Protein AF-A0A7J9FZR7-F1 (afdb_monomer_lite)

InterPro domains:
  IPR001806 Small GTPase [PF00071] (22-46)
  IPR027417 P-loop containing nucleoside triphosphate hydrolase [G3DSA:3.40.50.300] (11-49)
  IPR027417 P-loop containing nucleoside triphosphate hydrolase [SSF52540] (16-47)

Structure (mmCIF, N/CA/C/O backbone):
data_AF-A0A7J9FZR7-F1
#
_entry.id   AF-A0A7J9FZR7-F1
#
loop_
_atom_site.group_PDB
_atom_site.id
_atom_site.type_symbol
_atom_site.label_atom_id
_atom_site.label_alt_id
_atom_site.label_comp_id
_atom_site.label_asym_id
_atom_site.label_entity_id
_atom_site.label_seq_id
_atom_site.pdbx_PDB_ins_code
_atom_site.Cartn_x
_atom_site.Cartn_y
_atom_site.Cartn_z
_atom_site.occupancy
_atom_site.B_iso_or_equiv
_atom_site.auth_seq_id
_atom_site.auth_comp_id
_atom_site.auth_asym_id
_a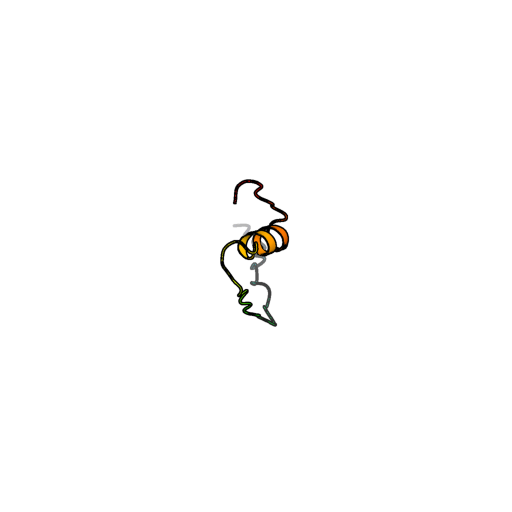tom_site.auth_atom_id
_atom_site.pdbx_PDB_model_num
ATOM 1 N N . MET A 1 1 ? 0.480 13.521 59.364 1.00 48.62 1 MET A N 1
ATOM 2 C CA . MET A 1 1 ? -0.743 13.345 58.554 1.00 48.62 1 MET A CA 1
ATOM 3 C C . MET A 1 1 ? -0.293 13.296 57.106 1.00 48.62 1 MET A C 1
ATOM 5 O O . MET A 1 1 ? 0.079 14.326 56.564 1.00 48.62 1 MET A O 1
ATOM 9 N N . ASN A 1 2 ? -0.174 12.089 56.549 1.00 47.56 2 ASN A N 1
ATOM 10 C CA . ASN A 1 2 ? 0.271 11.887 55.171 1.00 47.56 2 ASN A CA 1
ATOM 11 C C . ASN A 1 2 ? -0.870 12.291 54.235 1.00 47.56 2 ASN A C 1
ATOM 13 O O . ASN A 1 2 ? -1.916 11.647 54.230 1.00 47.56 2 ASN A O 1
ATOM 17 N N . GLY A 1 3 ? -0.680 13.380 53.494 1.00 52.31 3 GLY A N 1
ATOM 18 C CA . GLY A 1 3 ? -1.573 13.780 52.416 1.00 52.31 3 GLY A CA 1
ATOM 19 C C . GLY A 1 3 ? -1.309 12.912 51.192 1.00 52.31 3 GLY A C 1
ATOM 20 O O . GLY A 1 3 ? -0.419 13.216 50.405 1.00 52.31 3 GLY A O 1
ATOM 21 N N . GLY A 1 4 ? -2.058 11.819 51.060 1.00 54.22 4 GLY A N 1
ATOM 22 C CA . GLY A 1 4 ? -2.152 11.059 49.817 1.00 54.22 4 GLY A CA 1
ATOM 23 C C . GLY A 1 4 ? -3.055 11.803 48.840 1.00 54.22 4 GLY A C 1
ATOM 24 O O . GLY A 1 4 ? -4.275 11.698 48.928 1.00 54.22 4 GLY A O 1
ATOM 25 N N . GLY A 1 5 ? -2.456 12.589 47.945 1.00 58.25 5 GLY A N 1
ATOM 26 C CA . GLY A 1 5 ? -3.134 13.121 46.767 1.00 58.25 5 GLY A CA 1
ATOM 27 C C . GLY A 1 5 ? -3.201 12.026 45.711 1.00 58.25 5 GLY A C 1
ATOM 28 O O . GLY A 1 5 ? -2.171 11.605 45.195 1.00 58.25 5 GLY A O 1
ATOM 29 N N . VAL A 1 6 ? -4.412 11.540 45.459 1.00 61.84 6 VAL A N 1
ATOM 30 C CA . VAL A 1 6 ? -4.752 10.518 44.467 1.00 61.84 6 VAL A CA 1
ATOM 31 C C . VAL A 1 6 ? -4.266 10.978 43.091 1.00 61.84 6 VAL A C 1
ATOM 33 O O . VAL A 1 6 ? -4.682 12.030 42.606 1.00 61.84 6 VAL A O 1
ATOM 36 N N . GLY A 1 7 ? -3.346 10.220 42.492 1.00 58.44 7 GLY A N 1
ATOM 37 C CA . GLY A 1 7 ? -2.944 10.413 41.104 1.00 58.44 7 GLY A CA 1
ATOM 38 C C . GLY A 1 7 ? -4.125 10.093 40.196 1.00 58.44 7 GLY A C 1
ATOM 39 O O . GLY A 1 7 ? -4.744 9.041 40.335 1.00 58.44 7 GLY A O 1
ATOM 40 N N . ASN A 1 8 ? -4.454 11.009 39.288 1.00 62.16 8 ASN A N 1
ATOM 41 C CA . ASN A 1 8 ? -5.353 10.712 38.181 1.00 62.16 8 ASN A CA 1
ATOM 42 C C . ASN A 1 8 ? -4.605 9.781 37.222 1.00 62.16 8 ASN A C 1
ATOM 44 O O . ASN A 1 8 ? -3.887 10.233 36.333 1.00 62.16 8 ASN A O 1
ATOM 48 N N . GLU A 1 9 ? -4.720 8.479 37.453 1.00 63.00 9 GLU A N 1
ATOM 49 C CA . GLU A 1 9 ? -4.393 7.459 36.466 1.00 63.00 9 GLU A CA 1
ATOM 50 C C . GLU A 1 9 ? -5.547 7.442 35.457 1.00 63.00 9 GLU A C 1
ATOM 52 O O . GLU A 1 9 ? -6.476 6.644 35.556 1.00 63.00 9 GLU A O 1
ATOM 57 N N . GLU A 1 10 ? -5.535 8.385 34.510 1.00 64.44 10 GLU A N 1
ATOM 58 C CA . GLU A 1 10 ? -6.267 8.203 33.256 1.00 64.44 10 GLU A CA 1
ATOM 59 C C . GLU A 1 10 ? -5.612 7.014 32.550 1.00 64.44 10 GLU A C 1
ATOM 61 O O . GLU A 1 10 ? -4.614 7.137 31.838 1.00 64.44 10 GLU A O 1
ATOM 66 N N . GLU A 1 11 ? -6.132 5.827 32.853 1.00 65.81 11 GLU A N 1
ATOM 67 C CA . GLU A 1 11 ? -5.845 4.600 32.136 1.00 65.81 11 GLU A CA 1
ATOM 68 C C . GLU A 1 11 ? -6.078 4.891 30.653 1.00 65.81 11 GLU A C 1
ATOM 70 O O . GLU A 1 11 ? -7.200 5.178 30.229 1.00 65.81 11 GLU A O 1
ATOM 75 N N . TYR A 1 12 ? -4.994 4.886 29.875 1.00 66.88 12 TYR A N 1
ATOM 76 C CA . TYR A 1 12 ? -5.027 5.026 28.424 1.00 66.88 12 TYR A CA 1
ATOM 77 C C . TYR A 1 12 ? -5.685 3.758 27.874 1.00 66.88 12 TYR A C 1
ATOM 79 O O . TYR A 1 12 ? -5.012 2.813 27.460 1.00 66.88 12 TYR A O 1
ATOM 87 N N . ALA A 1 13 ? -7.012 3.687 27.979 1.00 67.12 13 ALA A N 1
ATOM 88 C CA . ALA A 1 13 ? -7.780 2.574 27.472 1.00 67.12 13 ALA A CA 1
ATOM 89 C C . ALA A 1 13 ? -7.475 2.491 25.972 1.00 67.12 13 ALA A C 1
ATOM 91 O O . ALA A 1 13 ? -7.675 3.483 25.263 1.00 67.12 13 ALA A O 1
ATOM 92 N N . PRO A 1 14 ? -6.935 1.362 25.478 1.00 72.50 14 PRO A N 1
ATOM 93 C CA . PRO A 1 14 ? -6.662 1.223 24.061 1.00 72.50 14 PRO A CA 1
ATOM 94 C C . PRO A 1 14 ? -7.966 1.477 23.311 1.00 72.50 14 PRO A C 1
ATOM 96 O O . PRO A 1 14 ? -9.005 0.917 23.675 1.00 72.50 14 PRO A O 1
ATOM 99 N N . GLU A 1 15 ? -7.918 2.352 22.303 1.00 82.00 15 GLU A N 1
ATOM 100 C CA . GLU A 1 15 ? -9.092 2.653 21.490 1.00 82.00 15 GLU A CA 1
ATOM 101 C C . GLU A 1 15 ? -9.731 1.341 21.036 1.00 82.00 15 GLU A C 1
ATOM 103 O O . GLU A 1 15 ? -9.067 0.442 20.508 1.00 82.00 15 GLU A O 1
ATOM 108 N N . LYS A 1 16 ? -11.028 1.202 21.304 1.00 88.25 16 LYS A N 1
ATOM 109 C CA . LYS A 1 16 ? -11.764 -0.006 20.964 1.00 88.25 16 LYS A CA 1
ATOM 110 C C . LYS A 1 16 ? -11.843 -0.101 19.441 1.00 88.25 16 LYS A C 1
ATOM 112 O O . LYS A 1 16 ? -12.570 0.648 18.802 1.00 88.25 16 LYS A O 1
ATOM 117 N N . ILE A 1 17 ? -11.076 -1.019 18.863 1.00 91.50 17 ILE A N 1
ATOM 118 C CA . ILE A 1 17 ? -11.077 -1.264 17.420 1.00 91.50 17 ILE A CA 1
ATOM 119 C C . ILE A 1 17 ? -12.335 -2.060 1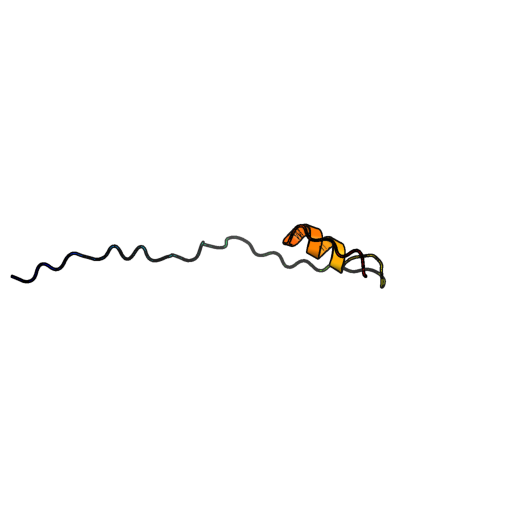7.059 1.00 91.50 17 ILE A C 1
ATOM 121 O O . ILE A 1 17 ? -12.441 -3.238 17.398 1.00 91.50 17 ILE A O 1
ATOM 125 N N . ASP A 1 18 ? -13.271 -1.432 16.348 1.00 94.50 18 ASP A N 1
ATOM 126 C CA . ASP A 1 18 ? -14.500 -2.095 15.892 1.00 94.50 18 ASP A CA 1
ATOM 127 C C . ASP A 1 18 ? -14.296 -2.907 14.599 1.00 94.50 18 ASP A C 1
ATOM 129 O O . ASP A 1 18 ? -14.971 -3.915 14.386 1.00 94.50 18 ASP A O 1
ATOM 133 N N . TYR A 1 19 ? -13.350 -2.503 13.739 1.00 93.31 19 TYR A N 1
ATOM 134 C CA . TYR A 1 19 ? -13.101 -3.142 12.442 1.00 93.31 19 TYR A CA 1
ATOM 135 C C . TYR A 1 19 ? -11.617 -3.184 12.076 1.00 93.31 19 TYR A C 1
ATOM 137 O O . TYR A 1 19 ? -10.888 -2.209 12.249 1.00 93.31 19 TYR A O 1
ATOM 145 N N . VAL A 1 20 ? -11.189 -4.304 11.486 1.00 95.56 20 VAL A N 1
ATOM 146 C CA . VAL A 1 20 ? -9.843 -4.484 10.926 1.00 95.56 20 VAL A CA 1
ATOM 147 C C . VAL A 1 20 ? -9.962 -5.045 9.516 1.00 95.56 20 VAL A C 1
ATOM 149 O O . VAL A 1 20 ? -10.542 -6.110 9.307 1.00 95.56 20 VAL A O 1
ATOM 152 N N . PHE A 1 21 ? -9.366 -4.349 8.550 1.00 96.62 21 PHE A N 1
ATOM 153 C CA . PHE A 1 21 ? -9.327 -4.778 7.156 1.00 96.62 21 PHE A CA 1
ATOM 154 C C . PHE A 1 21 ? -7.898 -5.118 6.748 1.00 96.62 21 PHE A C 1
ATOM 156 O O . PHE A 1 21 ? -6.976 -4.327 6.939 1.00 96.62 21 PHE A O 1
ATOM 163 N N . LYS A 1 22 ? -7.715 -6.296 6.144 1.00 97.25 22 LYS A N 1
ATOM 164 C CA . LYS A 1 22 ? -6.455 -6.690 5.512 1.00 97.25 22 LYS A CA 1
ATOM 165 C C . LYS A 1 22 ? -6.574 -6.493 4.006 1.00 97.25 22 LYS A C 1
ATOM 167 O O . LYS A 1 22 ? -7.421 -7.112 3.370 1.00 97.25 22 LYS A O 1
ATOM 172 N N . VAL A 1 23 ? -5.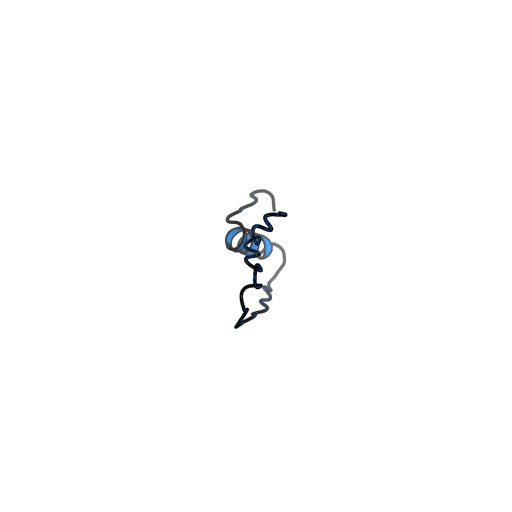702 -5.664 3.442 1.00 96.44 23 VAL A N 1
ATOM 173 C CA . VAL A 1 23 ? -5.675 -5.352 2.007 1.00 96.44 23 VAL A CA 1
ATOM 174 C C . VAL A 1 23 ? -4.407 -5.930 1.380 1.00 96.44 23 VAL A C 1
ATOM 176 O O . VAL A 1 23 ? -3.331 -5.856 1.971 1.00 96.44 23 VAL A O 1
ATOM 179 N N . VAL A 1 24 ? -4.531 -6.507 0.182 1.00 97.19 24 VAL A N 1
ATOM 180 C CA . VAL A 1 24 ? -3.405 -7.014 -0.617 1.00 97.19 24 VAL A CA 1
ATOM 181 C C . VAL A 1 24 ? -3.431 -6.329 -1.980 1.00 97.19 24 VAL A C 1
ATOM 183 O O . VAL A 1 24 ? -4.455 -6.341 -2.656 1.00 97.19 24 VAL A O 1
ATOM 186 N N . VAL A 1 25 ? -2.303 -5.740 -2.384 1.00 96.94 25 VAL A N 1
ATOM 187 C CA . VAL A 1 25 ? -2.138 -5.093 -3.695 1.00 96.94 25 VAL A CA 1
ATOM 188 C C . VAL A 1 25 ? -1.310 -6.006 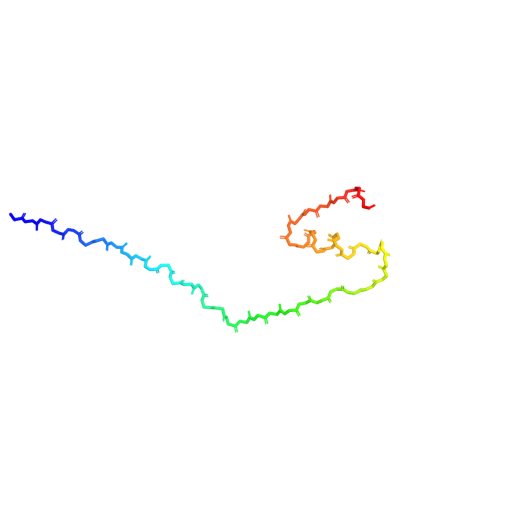-4.596 1.00 96.94 25 VAL A C 1
ATOM 190 O O . VAL A 1 25 ? -0.179 -6.353 -4.257 1.00 96.94 25 VAL A O 1
ATOM 193 N N . ILE A 1 26 ? -1.862 -6.385 -5.749 1.00 97.56 26 ILE A N 1
ATOM 194 C CA . ILE A 1 26 ? -1.243 -7.302 -6.719 1.00 97.56 26 ILE A CA 1
ATOM 195 C C . ILE A 1 26 ? -1.076 -6.640 -8.090 1.00 97.56 26 ILE A C 1
ATOM 197 O O . ILE A 1 26 ? -1.668 -5.600 -8.364 1.00 97.56 26 ILE A O 1
ATOM 201 N N . GLY A 1 27 ? -0.231 -7.233 -8.931 1.00 97.38 27 GLY A N 1
ATOM 202 C CA . GLY A 1 27 ? 0.094 -6.755 -10.277 1.00 97.38 27 GLY A CA 1
ATOM 203 C C . GLY A 1 27 ? 1.554 -7.030 -10.629 1.00 97.38 27 GLY A C 1
ATOM 204 O O . GLY A 1 27 ? 2.340 -7.410 -9.753 1.00 97.38 27 GLY A O 1
ATOM 205 N N . ASP A 1 28 ? 1.922 -6.790 -11.882 1.00 98.06 28 ASP A N 1
ATOM 206 C CA . ASP A 1 28 ? 3.258 -7.076 -12.415 1.00 98.06 28 ASP A CA 1
ATOM 207 C C . ASP A 1 28 ? 4.372 -6.290 -11.710 1.00 98.06 28 ASP A C 1
ATOM 209 O O . ASP A 1 28 ? 4.134 -5.340 -10.952 1.00 98.06 28 ASP A O 1
ATOM 213 N N . SER A 1 29 ? 5.622 -6.705 -11.904 1.00 97.06 29 SER A N 1
ATOM 214 C CA . SER A 1 29 ? 6.775 -5.949 -11.410 1.00 97.06 29 SER A CA 1
ATOM 215 C C . SER A 1 29 ? 6.800 -4.533 -12.006 1.00 97.06 29 SER A C 1
ATOM 217 O O . SER A 1 29 ? 6.245 -4.274 -13.068 1.00 97.06 29 SER A O 1
ATOM 219 N N . ALA A 1 30 ? 7.404 -3.588 -11.280 1.00 94.19 30 ALA A N 1
ATOM 220 C CA . ALA A 1 30 ? 7.570 -2.189 -11.695 1.00 94.19 30 ALA A CA 1
ATOM 221 C C . ALA A 1 30 ? 6.287 -1.353 -11.950 1.00 94.19 30 ALA A C 1
ATOM 223 O O . ALA A 1 30 ? 6.396 -0.181 -12.282 1.00 94.19 30 ALA A O 1
ATOM 224 N N . VAL A 1 31 ? 5.073 -1.863 -11.693 1.00 96.00 31 VAL A N 1
ATOM 225 C CA . VAL A 1 31 ? 3.819 -1.077 -11.846 1.00 96.00 31 VAL A CA 1
ATOM 226 C C . VAL A 1 31 ? 3.541 -0.066 -10.716 1.00 96.00 31 VAL A C 1
ATOM 228 O O . VAL A 1 31 ? 2.471 0.531 -10.665 1.00 96.00 31 VAL A O 1
ATOM 231 N N . GLY A 1 32 ? 4.462 0.108 -9.761 1.00 96.31 32 GLY A N 1
ATOM 232 C CA . GLY A 1 32 ? 4.336 1.131 -8.712 1.00 96.31 32 GLY A CA 1
ATOM 233 C C . GLY A 1 32 ? 3.477 0.764 -7.490 1.00 96.31 32 GLY A C 1
ATOM 234 O O . GLY A 1 32 ? 3.101 1.650 -6.726 1.00 96.31 32 GLY A O 1
ATOM 235 N N . LYS A 1 33 ? 3.192 -0.524 -7.241 1.00 97.69 33 LYS A N 1
ATOM 236 C CA . LYS A 1 33 ? 2.399 -0.980 -6.070 1.00 97.69 33 LYS A CA 1
ATOM 237 C C . LYS A 1 33 ? 2.923 -0.429 -4.736 1.00 97.69 33 LYS A C 1
ATOM 239 O O . LYS A 1 33 ? 2.154 0.107 -3.942 1.00 97.69 33 LYS A O 1
ATOM 244 N N . SER A 1 34 ? 4.236 -0.523 -4.510 1.00 95.94 34 SER A N 1
ATOM 245 C CA . SER A 1 34 ? 4.885 0.000 -3.299 1.00 95.94 34 SER A CA 1
ATOM 246 C C . SER A 1 34 ? 4.775 1.523 -3.197 1.00 95.94 34 SER A C 1
ATOM 248 O O . SER A 1 34 ? 4.576 2.052 -2.106 1.00 95.94 34 SER A O 1
ATOM 250 N N . GLN A 1 35 ? 4.834 2.223 -4.331 1.00 96.50 35 GLN A N 1
ATOM 251 C CA . GLN A 1 35 ? 4.758 3.678 -4.379 1.00 96.50 35 GLN A CA 1
ATOM 252 C C . GLN A 1 35 ? 3.372 4.198 -3.997 1.00 96.50 35 GLN A C 1
ATOM 254 O O . GLN A 1 35 ? 3.262 5.145 -3.223 1.00 96.50 35 GLN A O 1
ATOM 259 N N . ILE A 1 36 ? 2.310 3.548 -4.483 1.00 96.38 36 ILE A N 1
ATOM 260 C CA . ILE A 1 36 ? 0.929 3.894 -4.118 1.00 96.38 36 ILE A CA 1
ATOM 261 C C . ILE A 1 36 ? 0.707 3.698 -2.615 1.00 96.38 36 ILE A C 1
ATOM 263 O O . ILE A 1 36 ? 0.140 4.576 -1.966 1.00 96.38 36 ILE A O 1
ATOM 267 N N . LEU A 1 37 ? 1.188 2.587 -2.043 1.00 96.00 37 LEU A N 1
ATOM 268 C CA . LEU A 1 37 ? 1.089 2.346 -0.600 1.00 96.00 37 LEU A CA 1
ATOM 269 C C . LEU A 1 37 ? 1.868 3.387 0.212 1.00 96.00 37 LEU A C 1
ATOM 271 O O . LEU A 1 37 ? 1.348 3.879 1.211 1.00 96.00 37 LEU A O 1
ATOM 275 N N . SER A 1 38 ? 3.074 3.761 -0.228 1.00 95.75 38 SER A N 1
ATOM 276 C CA . SER A 1 38 ? 3.875 4.802 0.429 1.00 95.75 38 SER A CA 1
ATOM 277 C C . SER A 1 38 ? 3.178 6.163 0.383 1.00 95.75 38 SER A C 1
ATOM 279 O O . SER A 1 38 ? 3.039 6.846 1.400 1.00 95.75 38 SER A O 1
ATOM 281 N N . ARG A 1 39 ? 2.625 6.518 -0.779 1.00 96.06 39 ARG A N 1
ATOM 282 C CA . ARG A 1 39 ? 1.885 7.765 -0.954 1.00 96.06 39 ARG A CA 1
ATOM 283 C C . ARG A 1 39 ? 0.615 7.801 -0.112 1.00 96.06 39 ARG A C 1
ATOM 285 O O . ARG A 1 39 ? 0.305 8.835 0.461 1.00 96.06 39 ARG A O 1
ATOM 292 N N . PHE A 1 40 ? -0.106 6.691 -0.012 1.00 96.31 40 PHE A N 1
ATOM 293 C CA . PHE A 1 40 ? -1.326 6.616 0.787 1.00 96.31 40 PHE A CA 1
ATOM 294 C C . PHE A 1 40 ? -1.041 6.652 2.296 1.00 96.31 40 PHE A C 1
ATOM 296 O O . PHE A 1 40 ? -1.648 7.440 3.012 1.00 96.31 40 PHE A O 1
ATOM 303 N N . ALA A 1 41 ? -0.115 5.821 2.782 1.00 96.25 41 ALA A N 1
ATOM 304 C CA . ALA A 1 41 ? 0.121 5.653 4.216 1.00 96.25 41 ALA A CA 1
ATOM 305 C C . ALA A 1 41 ? 1.023 6.737 4.824 1.00 96.25 41 ALA A C 1
ATOM 307 O O . ALA A 1 41 ? 0.945 6.992 6.023 1.00 96.25 41 ALA A O 1
ATOM 308 N N . LYS A 1 42 ? 1.903 7.342 4.017 1.00 96.75 42 LYS A N 1
ATOM 309 C CA . LYS A 1 42 ? 2.945 8.269 4.489 1.00 96.75 42 LYS A CA 1
ATOM 310 C C . LYS A 1 42 ? 2.997 9.592 3.728 1.00 96.75 42 LYS A C 1
ATOM 312 O O . LYS A 1 42 ? 3.755 10.474 4.106 1.00 96.75 42 LYS A O 1
ATOM 317 N N . ASN A 1 43 ? 2.221 9.743 2.652 1.00 96.38 43 ASN A N 1
ATOM 318 C CA . ASN A 1 43 ? 2.325 10.868 1.715 1.00 96.38 43 ASN A CA 1
ATOM 319 C C . ASN A 1 43 ? 3.700 10.997 1.016 1.00 96.38 43 ASN A C 1
ATOM 321 O O . ASN A 1 43 ? 4.018 12.032 0.429 1.00 96.38 43 ASN A O 1
ATOM 325 N N . GLU A 1 44 ? 4.500 9.931 1.007 1.00 95.62 44 GLU A N 1
ATOM 326 C CA . GLU A 1 44 ? 5.852 9.908 0.439 1.00 95.62 44 GLU A CA 1
ATOM 327 C C . GLU A 1 44 ? 5.859 9.413 -1.015 1.00 95.62 44 GLU A C 1
ATOM 329 O O . GLU A 1 44 ? 5.010 8.619 -1.425 1.00 95.62 44 GLU A O 1
ATOM 334 N N . PHE A 1 45 ? 6.828 9.884 -1.806 1.00 94.00 45 PHE A N 1
ATOM 335 C CA . PHE A 1 45 ? 7.048 9.441 -3.185 1.00 94.00 45 PHE A CA 1
ATOM 336 C C . PHE A 1 45 ? 8.556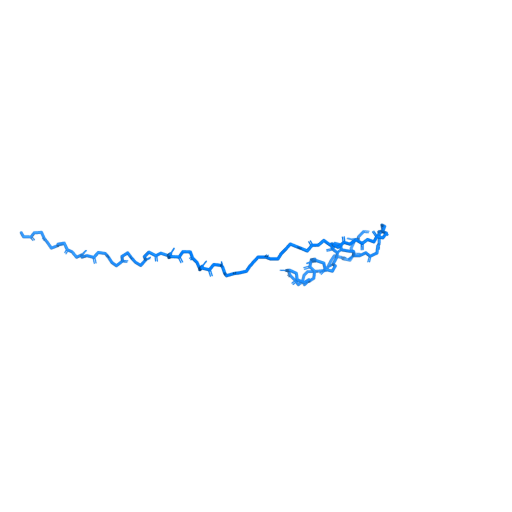 9.380 -3.482 1.00 94.00 45 PHE A C 1
ATOM 338 O O . PHE A 1 45 ? 9.227 10.409 -3.455 1.00 94.00 45 PHE A O 1
ATOM 345 N N . CYS A 1 46 ? 9.085 8.187 -3.772 1.00 88.12 46 CYS A N 1
ATOM 346 C CA . CYS A 1 46 ? 10.473 7.979 -4.200 1.00 88.12 46 CYS A CA 1
ATOM 347 C C . CYS A 1 46 ? 10.604 8.062 -5.724 1.00 88.12 46 CYS A C 1
ATOM 349 O O . CYS A 1 46 ? 9.992 7.272 -6.439 1.00 88.12 46 CYS A O 1
ATOM 351 N N . LEU A 1 47 ? 11.399 9.004 -6.227 1.00 84.38 47 LEU A N 1
ATOM 352 C CA . LEU A 1 47 ? 11.655 9.137 -7.667 1.00 84.38 47 LEU A CA 1
ATOM 353 C C . LEU A 1 47 ? 12.610 8.054 -8.191 1.00 84.38 47 LEU A C 1
ATOM 355 O O . LEU A 1 47 ? 12.511 7.678 -9.355 1.00 84.38 47 LEU A O 1
ATOM 359 N N . ASP A 1 48 ? 13.460 7.519 -7.316 1.00 74.00 48 ASP A N 1
ATOM 360 C CA . ASP A 1 48 ? 14.311 6.366 -7.592 1.00 74.00 48 ASP A CA 1
ATOM 361 C C . ASP A 1 48 ? 13.538 5.096 -7.199 1.00 74.00 48 ASP A C 1
ATOM 363 O O . ASP A 1 48 ? 13.241 4.881 -6.019 1.00 74.00 48 ASP A O 1
ATOM 367 N N . SER A 1 49 ? 13.123 4.303 -8.191 1.00 61.84 49 SER A N 1
ATOM 368 C CA . SER A 1 49 ? 12.341 3.062 -8.028 1.00 61.84 49 SER A CA 1
ATOM 369 C C . SER A 1 49 ? 12.985 1.888 -8.748 1.00 61.84 49 SER A C 1
ATOM 371 O O . SER A 1 49 ? 13.544 2.111 -9.844 1.00 61.84 49 SER A O 1
#

Radius of gyration: 22.68 Å; chains: 1; bounding box: 29×21×71 Å

pLDDT: mean 83.82, std 16.61, range [47.56, 98.06]

Foldseek 3Di:
DDPPDDDPPPPPPPPDDPDDDDDDDDDDPPPCSVQVVCCVPPVDHDPPD

Organism: NCBI:txid34285

Secondary structure (DSSP, 8-state):
------------PPP-------------TTS-HHHHHHH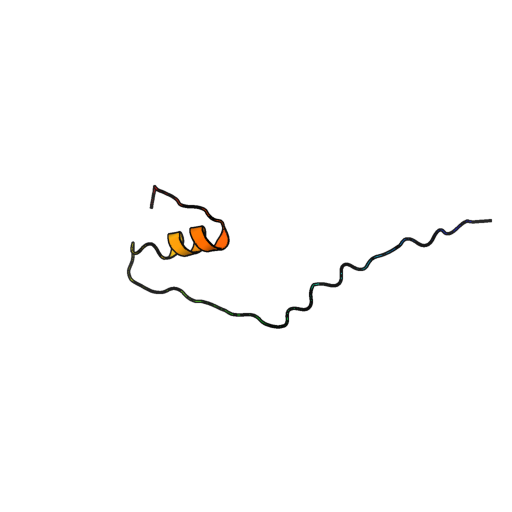HHH----S--

Sequence (49 aa):
MNGGGVGNEEEYAPEKIDYVFKVVVIGDSAVGKSQILSRFAKNEFCLDS